Protein AF-A0A5A7YBJ1-F1 (afdb_monomer_lite)

Sequence (127 aa):
MDRVRGGRKVFLRLHDGGHSAYASRAALNHANVTGPVDLGPLAEVECDEDGRPTGGLHEEAVDLVGNALPQPPLSERVTAARELFRRMAATGLTATHALDFSEHHLDVLKALDEADQLPLFYRFSPV

Secondary structure (DSSP, 8-state):
-TTSSSS---EEE-TTTSSEEEE-HHHHHHTT--S-----SS-EEEE-TTS-EEEEEETHHHHHHHHHSPPPPHHHHHHHHHHHHHHHHHTT--EEEESS--HHHHHHHHHHHHTT---SEEEES--

Foldseek 3Di:
DVPPDDLDWDKAQDPPVRQKIFTDPSLCVLLVNQFWDPPDDFWGQDADPVRGGPRITGHVRSVSSVVSDDDPDLVVVLVVVLVVQVVCVVVVAAEDEDADDDPSVVSSVVVCVVVVSRRHHYYYPDD

Radius of gyration: 18.09 Å; chains: 1; bounding box: 40×30×51 Å

pLDDT: mean 85.18, std 10.05, range [47.25, 95.88]

Structure (mmCIF, N/CA/C/O backbone):
data_AF-A0A5A7YBJ1-F1
#
_entry.id   AF-A0A5A7YBJ1-F1
#
loop_
_atom_site.group_PDB
_atom_site.id
_atom_site.type_symbol
_atom_site.label_atom_id
_atom_site.label_alt_id
_atom_site.label_comp_id
_atom_site.label_asym_id
_atom_site.label_entity_id
_atom_site.label_seq_id
_atom_site.pdbx_PDB_ins_code
_atom_site.Cartn_x
_atom_site.Cartn_y
_atom_site.Cartn_z
_atom_site.occupancy
_atom_site.B_iso_or_equiv
_atom_site.auth_seq_id
_atom_site.auth_comp_id
_atom_site.auth_asym_id
_atom_site.auth_atom_id
_atom_site.pdbx_PDB_model_num
ATOM 1 N N . MET A 1 1 ? 4.348 -13.968 -16.401 1.00 56.38 1 MET A N 1
ATOM 2 C CA . MET A 1 1 ? 2.962 -13.575 -16.040 1.00 56.38 1 MET A CA 1
ATOM 3 C C . MET A 1 1 ? 1.952 -13.684 -17.190 1.00 56.38 1 MET A C 1
ATOM 5 O O . MET A 1 1 ? 0.772 -13.869 -16.919 1.00 56.38 1 MET A O 1
ATOM 9 N N . ASP A 1 2 ? 2.381 -13.688 -18.456 1.00 53.28 2 ASP A N 1
ATOM 10 C CA . ASP A 1 2 ? 1.480 -13.700 -19.630 1.00 53.28 2 ASP A CA 1
ATOM 11 C C . ASP A 1 2 ? 0.631 -14.974 -19.828 1.00 53.28 2 ASP A C 1
ATOM 13 O O . ASP A 1 2 ? -0.279 -14.999 -20.655 1.00 53.28 2 ASP A O 1
ATOM 17 N N . ARG A 1 3 ? 0.875 -16.037 -19.047 1.00 54.25 3 ARG A N 1
ATOM 18 C CA . ARG A 1 3 ? 0.032 -17.248 -19.027 1.00 54.25 3 ARG A CA 1
ATOM 19 C C . ARG A 1 3 ? -1.184 -17.142 -18.097 1.00 54.25 3 ARG A C 1
ATOM 21 O O . ARG A 1 3 ? -2.058 -18.008 -18.148 1.00 54.25 3 ARG A O 1
ATOM 28 N N . VAL A 1 4 ? -1.274 -16.102 -17.264 1.00 55.31 4 VAL A N 1
ATOM 29 C CA . VAL A 1 4 ? -2.456 -15.850 -16.430 1.00 55.31 4 VAL A CA 1
ATOM 30 C C . VAL A 1 4 ? -3.532 -15.221 -17.321 1.00 55.31 4 VAL A C 1
ATOM 32 O O . VAL A 1 4 ? -3.416 -14.078 -17.745 1.00 55.31 4 VAL A O 1
ATOM 35 N N . ARG A 1 5 ? -4.549 -16.020 -17.669 1.00 47.25 5 ARG A N 1
ATOM 36 C CA . ARG A 1 5 ? -5.676 -15.713 -18.575 1.00 47.25 5 ARG A CA 1
ATOM 37 C C . ARG A 1 5 ? -6.029 -14.213 -18.727 1.00 47.25 5 ARG A C 1
ATOM 39 O O . ARG A 1 5 ? -6.573 -13.602 -17.810 1.00 47.25 5 ARG A O 1
ATOM 46 N N . GLY A 1 6 ? -5.896 -13.702 -19.958 1.00 57.22 6 GLY A N 1
ATOM 47 C CA . GLY A 1 6 ? -6.836 -12.733 -20.545 1.00 57.22 6 GLY A CA 1
ATOM 48 C C . GLY A 1 6 ? -6.603 -11.241 -20.289 1.00 57.22 6 GLY A C 1
ATOM 49 O O . GLY A 1 6 ? -7.574 -10.540 -20.027 1.00 57.22 6 GLY A O 1
ATOM 50 N N . GLY A 1 7 ? -5.364 -10.739 -20.354 1.00 69.06 7 GLY A N 1
ATOM 51 C CA . GLY A 1 7 ? -5.103 -9.286 -20.357 1.00 69.06 7 GLY A CA 1
ATOM 52 C C . GLY A 1 7 ? -5.518 -8.549 -19.077 1.00 69.06 7 GLY A C 1
ATOM 53 O O . GLY A 1 7 ? -5.647 -7.326 -19.074 1.00 69.06 7 GLY A O 1
ATOM 54 N N . ARG A 1 8 ? -5.752 -9.285 -17.986 1.00 82.50 8 ARG A N 1
ATOM 55 C CA . ARG A 1 8 ? -6.094 -8.717 -16.682 1.00 82.50 8 ARG A CA 1
ATOM 56 C C . ARG A 1 8 ? -4.856 -8.111 -16.035 1.00 82.50 8 ARG A C 1
ATOM 58 O O . ARG A 1 8 ? -3.764 -8.665 -16.142 1.00 82.50 8 ARG A O 1
ATOM 65 N N . LYS A 1 9 ? -5.054 -7.004 -15.321 1.00 87.31 9 LYS A N 1
ATOM 66 C CA . LYS A 1 9 ? -4.030 -6.406 -14.464 1.00 87.31 9 LYS A CA 1
ATOM 67 C C . LYS A 1 9 ? -3.819 -7.332 -13.266 1.00 87.31 9 LYS A C 1
ATOM 69 O O . LYS A 1 9 ? -4.725 -7.512 -12.459 1.00 87.31 9 LYS A O 1
ATOM 74 N N . VAL A 1 10 ? -2.648 -7.948 -13.196 1.00 89.06 10 VAL A N 1
ATOM 75 C CA . VAL A 1 10 ? -2.197 -8.780 -12.077 1.00 89.06 10 VAL A CA 1
ATOM 76 C C . VAL A 1 10 ? -0.949 -8.144 -11.485 1.00 89.06 10 VAL A C 1
ATOM 78 O O . VAL A 1 10 ? -0.051 -7.754 -12.234 1.00 89.06 10 VAL A O 1
ATOM 81 N N . PHE A 1 11 ? -0.911 -8.068 -10.159 1.00 89.81 11 PHE A N 1
ATOM 82 C CA . PHE A 1 11 ? 0.225 -7.616 -9.369 1.00 89.81 11 PHE A CA 1
ATOM 83 C C . PHE A 1 11 ? 0.358 -8.529 -8.154 1.00 89.81 11 PHE A C 1
ATOM 85 O O . PHE A 1 11 ? -0.608 -8.723 -7.416 1.00 89.81 11 PHE A O 1
ATOM 92 N N . LEU A 1 12 ? 1.530 -9.133 -7.992 1.00 89.19 12 LEU A N 1
ATOM 93 C CA . LEU A 1 12 ? 1.839 -10.074 -6.925 1.00 89.19 12 LEU A CA 1
ATOM 94 C C . LEU A 1 12 ? 3.051 -9.545 -6.172 1.00 89.19 12 LEU A C 1
ATOM 96 O O . LEU A 1 12 ? 4.167 -9.632 -6.675 1.00 89.19 12 LEU A O 1
ATOM 100 N N . ARG A 1 13 ? 2.824 -9.007 -4.976 1.00 88.12 13 ARG A N 1
ATOM 101 C CA . ARG A 1 13 ? 3.900 -8.637 -4.055 1.00 88.12 13 ARG A CA 1
ATOM 102 C C . ARG A 1 13 ? 4.422 -9.904 -3.376 1.00 88.12 13 ARG A C 1
ATOM 104 O O . ARG A 1 13 ? 3.624 -10.710 -2.891 1.00 88.12 13 ARG A O 1
ATOM 111 N N . LEU A 1 14 ? 5.735 -10.106 -3.401 1.00 86.50 14 LEU A N 1
ATOM 112 C CA . LEU A 1 14 ? 6.383 -11.265 -2.797 1.00 86.50 14 LEU A CA 1
ATOM 113 C C . LEU A 1 14 ? 6.556 -11.058 -1.288 1.00 86.50 14 LEU A C 1
ATOM 115 O O . LEU A 1 14 ? 6.497 -9.943 -0.770 1.00 86.50 14 LEU A O 1
ATOM 119 N N . HIS A 1 15 ? 6.708 -12.165 -0.562 1.00 73.38 15 HIS A N 1
ATOM 120 C CA . HIS A 1 15 ? 6.824 -12.163 0.898 1.00 73.38 15 HIS A CA 1
ATOM 121 C C . HIS A 1 15 ? 8.279 -11.988 1.362 1.00 73.38 15 HIS A C 1
ATOM 123 O O . HIS A 1 15 ? 8.772 -12.733 2.202 1.00 73.38 15 HIS A O 1
ATOM 129 N N . ASP A 1 16 ? 8.980 -11.015 0.794 1.00 78.38 16 ASP A N 1
ATOM 130 C CA . ASP A 1 16 ? 10.368 -10.668 1.115 1.00 78.38 16 ASP A CA 1
ATOM 131 C C . ASP A 1 16 ? 10.475 -9.316 1.838 1.00 78.38 16 ASP A C 1
ATOM 133 O O . ASP A 1 16 ? 11.488 -8.636 1.757 1.00 78.38 16 ASP A O 1
ATOM 137 N N . GLY A 1 17 ? 9.412 -8.905 2.534 1.00 65.38 17 GLY A N 1
ATOM 138 C CA . GLY A 1 17 ? 9.274 -7.540 3.052 1.00 65.38 17 GLY A CA 1
ATOM 139 C C . GLY A 1 17 ? 8.609 -6.583 2.060 1.00 65.38 17 GLY A C 1
ATOM 140 O O . GLY A 1 17 ? 8.372 -5.432 2.402 1.00 65.38 17 GLY A O 1
ATOM 141 N N . GLY A 1 18 ? 8.223 -7.067 0.874 1.00 71.75 18 GLY A N 1
ATOM 142 C CA . GLY A 1 18 ? 7.561 -6.259 -0.148 1.00 71.75 18 GLY A CA 1
ATOM 143 C C . GLY A 1 18 ? 8.529 -5.548 -1.088 1.00 71.75 18 GLY A C 1
ATOM 144 O O . GLY A 1 18 ? 8.078 -4.705 -1.858 1.00 71.75 18 GLY A O 1
ATOM 145 N N . HIS A 1 19 ? 9.810 -5.915 -1.040 1.00 85.94 19 HIS A N 1
ATOM 146 C CA . HIS A 1 19 ? 10.868 -5.389 -1.898 1.00 85.94 19 HIS A CA 1
ATOM 147 C C . HIS A 1 19 ? 10.841 -6.002 -3.296 1.00 85.94 19 HIS A C 1
ATOM 149 O O . HIS A 1 19 ? 11.413 -5.426 -4.212 1.00 85.94 19 HIS A O 1
ATOM 155 N N . SER A 1 20 ? 10.131 -7.115 -3.496 1.00 89.31 20 SER A N 1
ATOM 156 C CA . SER A 1 20 ? 9.972 -7.711 -4.821 1.00 89.31 20 SER A CA 1
ATOM 157 C C . SER A 1 20 ? 8.511 -7.903 -5.204 1.00 89.31 20 SER A C 1
ATOM 159 O O . SER A 1 20 ? 7.654 -8.269 -4.391 1.00 89.31 20 SER A O 1
ATOM 161 N N . ALA A 1 21 ? 8.210 -7.717 -6.487 1.00 90.94 21 ALA A N 1
ATOM 162 C CA . ALA A 1 21 ? 6.895 -8.009 -7.036 1.00 90.94 21 ALA A CA 1
ATOM 163 C C . ALA A 1 21 ? 6.952 -8.485 -8.486 1.00 90.94 21 ALA A C 1
ATOM 165 O O . ALA A 1 21 ? 7.889 -8.212 -9.229 1.00 90.94 21 ALA A O 1
ATOM 166 N N . TYR A 1 22 ? 5.883 -9.163 -8.900 1.00 91.38 22 TYR A N 1
ATOM 167 C CA . TYR A 1 22 ? 5.619 -9.462 -10.298 1.00 91.38 22 TYR A CA 1
ATOM 168 C C . TYR A 1 22 ? 4.353 -8.766 -10.781 1.00 91.38 22 TYR A C 1
ATOM 170 O O . TYR A 1 22 ? 3.272 -8.936 -10.211 1.00 91.38 22 TYR A O 1
ATOM 178 N N . ALA A 1 23 ? 4.466 -8.059 -11.898 1.00 90.75 23 ALA A N 1
ATOM 179 C CA . ALA A 1 23 ? 3.358 -7.417 -12.581 1.00 90.75 23 ALA A CA 1
ATOM 180 C C . ALA A 1 23 ? 3.110 -8.051 -13.957 1.00 90.75 23 ALA A C 1
ATOM 182 O O . ALA A 1 23 ? 4.019 -8.403 -14.705 1.00 90.75 23 ALA A O 1
ATOM 183 N N . SER A 1 24 ? 1.838 -8.203 -14.320 1.00 89.88 24 SER A N 1
ATOM 184 C CA . SER A 1 24 ? 1.448 -8.510 -15.703 1.00 89.88 24 SER A CA 1
ATOM 185 C C . SER A 1 24 ? 1.768 -7.344 -16.642 1.00 89.88 24 SER A C 1
ATOM 187 O O . SER A 1 24 ? 1.711 -6.186 -16.228 1.00 89.88 24 SER A O 1
ATOM 189 N N . ARG A 1 25 ? 1.944 -7.616 -17.940 1.00 87.69 25 ARG A N 1
ATOM 190 C CA . ARG A 1 25 ? 2.111 -6.563 -18.956 1.00 87.69 25 ARG A CA 1
ATOM 191 C C . ARG A 1 25 ? 0.963 -5.543 -18.963 1.00 87.69 25 ARG A C 1
ATOM 193 O O . ARG A 1 25 ? 1.191 -4.355 -19.146 1.00 87.69 25 ARG A O 1
ATOM 200 N N . ALA A 1 26 ? -0.270 -5.983 -18.701 1.00 87.56 26 ALA A N 1
ATOM 201 C CA . ALA A 1 26 ? -1.425 -5.090 -18.580 1.00 87.56 26 ALA A CA 1
ATOM 202 C C . ALA A 1 26 ? -1.333 -4.143 -17.367 1.00 87.56 26 ALA A C 1
ATOM 204 O O . ALA A 1 26 ? -1.803 -3.010 -17.444 1.00 87.56 26 ALA A O 1
ATOM 205 N N . ALA A 1 27 ? -0.738 -4.596 -16.258 1.00 89.38 27 ALA A N 1
ATOM 206 C CA . ALA A 1 27 ? -0.481 -3.770 -15.078 1.00 89.38 27 ALA A CA 1
ATOM 207 C C . ALA A 1 27 ? 0.651 -2.761 -15.335 1.00 89.38 27 ALA A C 1
ATOM 209 O O . ALA A 1 27 ? 0.469 -1.581 -15.057 1.00 89.38 27 ALA A O 1
ATOM 210 N N . LEU A 1 28 ? 1.755 -3.198 -15.951 1.00 89.56 28 LEU A N 1
ATOM 211 C CA . LEU A 1 28 ? 2.874 -2.326 -16.337 1.00 89.56 28 LEU A CA 1
ATOM 212 C C . LEU A 1 28 ? 2.422 -1.217 -17.296 1.00 89.56 28 LEU A C 1
ATOM 214 O O . LEU A 1 28 ? 2.657 -0.041 -17.036 1.00 89.56 28 LEU A O 1
ATOM 218 N N . ASN A 1 29 ? 1.663 -1.570 -18.338 1.00 89.69 29 ASN A N 1
ATOM 219 C CA . ASN A 1 29 ? 1.101 -0.595 -19.274 1.00 89.69 29 ASN A CA 1
ATOM 220 C C . ASN A 1 29 ? 0.159 0.399 -18.584 1.00 89.69 29 ASN A C 1
ATOM 222 O O . ASN A 1 29 ? 0.118 1.565 -18.955 1.00 89.69 29 ASN A O 1
ATOM 226 N N . HIS A 1 30 ? -0.609 -0.050 -17.585 1.00 90.12 30 HIS A N 1
ATOM 227 C CA . HIS A 1 30 ? -1.474 0.845 -16.819 1.00 90.12 30 HIS A CA 1
ATOM 228 C C . HIS A 1 30 ? -0.676 1.838 -15.969 1.00 90.12 30 HIS A C 1
ATOM 230 O O . HIS A 1 30 ? -1.099 2.980 -15.827 1.00 90.12 30 HIS A O 1
ATOM 236 N N . ALA A 1 31 ? 0.478 1.408 -15.458 1.00 90.06 31 ALA A N 1
ATOM 237 C CA . ALA A 1 31 ? 1.439 2.242 -14.747 1.00 90.06 31 ALA A CA 1
ATOM 238 C C . ALA A 1 31 ? 2.351 3.066 -15.682 1.00 90.06 31 ALA A C 1
ATOM 240 O O . ALA A 1 31 ? 3.266 3.726 -15.205 1.00 90.06 31 ALA A O 1
ATOM 241 N N . ASN A 1 32 ? 2.120 3.042 -17.003 1.00 90.62 32 ASN A N 1
ATOM 242 C CA . ASN A 1 32 ? 2.971 3.662 -18.029 1.00 90.62 32 ASN A CA 1
ATOM 243 C C . ASN A 1 32 ? 4.433 3.167 -18.034 1.00 90.62 32 ASN A C 1
ATOM 245 O O . ASN A 1 32 ? 5.329 3.863 -18.506 1.00 90.62 32 ASN A O 1
ATOM 249 N N . VAL A 1 33 ? 4.675 1.944 -17.558 1.00 90.56 33 VAL A N 1
ATOM 250 C CA . VAL A 1 33 ? 5.985 1.285 -17.599 1.00 90.56 33 VAL A CA 1
ATOM 251 C C . VAL A 1 33 ? 6.071 0.449 -18.874 1.00 90.56 33 VAL A C 1
ATOM 253 O O . VAL A 1 33 ? 5.602 -0.688 -18.925 1.00 90.56 33 VAL A O 1
ATOM 256 N N . THR A 1 34 ? 6.631 1.030 -19.936 1.00 86.38 34 THR A N 1
ATOM 257 C CA . THR A 1 34 ? 6.771 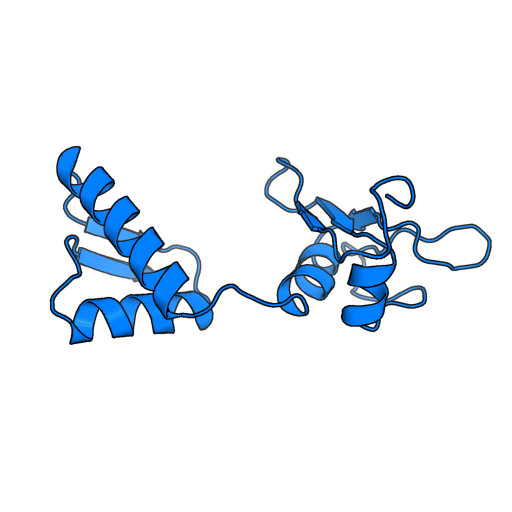0.378 -21.256 1.00 86.38 34 THR A CA 1
ATOM 258 C C . THR A 1 34 ? 8.212 0.027 -21.626 1.00 86.38 34 THR A C 1
ATOM 260 O O . THR A 1 34 ? 8.445 -0.529 -22.697 1.00 86.38 34 THR A O 1
ATOM 263 N N . GLY A 1 35 ? 9.170 0.356 -20.766 1.00 87.31 35 GLY A N 1
ATOM 264 C CA . GLY A 1 35 ? 10.602 0.178 -20.982 1.00 87.31 35 GLY A CA 1
ATOM 265 C C . GLY A 1 35 ? 11.373 0.334 -19.671 1.00 87.31 35 GLY A C 1
ATOM 266 O O . GLY A 1 35 ? 10.743 0.368 -18.609 1.00 87.31 35 GLY A O 1
ATOM 267 N N . PRO A 1 36 ? 12.707 0.461 -19.740 1.00 85.62 36 PRO A N 1
ATOM 268 C CA . PRO A 1 36 ? 13.539 0.694 -18.570 1.00 85.62 36 PRO A CA 1
ATOM 269 C C . PRO A 1 36 ? 13.165 2.019 -17.903 1.00 85.62 36 PRO A C 1
ATOM 271 O O . PRO A 1 36 ? 12.959 3.029 -18.581 1.00 85.62 36 PRO A O 1
ATOM 274 N N . VAL A 1 37 ? 13.093 2.012 -16.576 1.00 88.25 37 VAL A N 1
ATOM 275 C CA . VAL A 1 37 ? 12.847 3.204 -15.760 1.00 88.25 37 VAL A CA 1
ATOM 276 C C . VAL A 1 37 ? 14.017 3.342 -14.800 1.00 88.25 37 VAL A C 1
ATOM 278 O O . VAL A 1 37 ? 14.303 2.409 -14.055 1.00 88.25 37 VAL A O 1
ATOM 281 N N . ASP A 1 38 ? 14.693 4.490 -14.830 1.00 87.31 38 ASP A N 1
ATOM 282 C CA . ASP A 1 38 ? 15.726 4.810 -13.847 1.00 87.31 38 ASP A CA 1
ATOM 283 C C . ASP A 1 38 ? 15.060 5.369 -12.587 1.00 87.31 38 ASP A C 1
ATOM 285 O O . ASP A 1 38 ? 14.450 6.441 -12.608 1.00 87.31 38 ASP A O 1
ATOM 289 N N . LEU A 1 39 ? 15.140 4.596 -11.509 1.00 85.06 39 LEU A N 1
ATOM 290 C CA . LEU A 1 39 ? 14.613 4.928 -10.186 1.00 85.06 39 LEU A CA 1
ATOM 291 C C . LEU A 1 39 ? 15.743 5.053 -9.150 1.00 85.06 39 LEU A C 1
ATOM 293 O O . LEU A 1 39 ? 15.475 5.175 -7.957 1.00 85.06 39 LEU A O 1
ATOM 297 N N . GLY A 1 40 ? 17.003 5.050 -9.595 1.00 87.50 40 GLY A N 1
ATOM 298 C CA . GLY A 1 40 ? 18.176 4.998 -8.733 1.00 87.50 40 GLY A CA 1
ATOM 299 C C . GLY A 1 40 ? 18.767 3.589 -8.586 1.00 87.50 40 GLY A C 1
ATOM 300 O O . GLY A 1 40 ? 18.281 2.628 -9.172 1.00 87.50 40 GLY A O 1
ATOM 301 N N . PRO A 1 41 ? 19.854 3.451 -7.808 1.00 83.88 41 PRO A N 1
ATOM 302 C CA . PRO A 1 41 ? 20.722 2.271 -7.841 1.00 83.88 41 PRO A CA 1
ATOM 303 C C . PRO A 1 41 ? 20.141 1.014 -7.181 1.00 83.88 41 PRO A C 1
ATOM 305 O O . PRO A 1 41 ? 20.727 -0.055 -7.327 1.00 83.88 41 PRO A O 1
ATOM 308 N N . LEU A 1 42 ? 19.060 1.147 -6.410 1.00 85.31 42 LEU A N 1
ATOM 309 C CA . LEU A 1 42 ? 18.444 0.039 -5.677 1.00 85.31 42 LEU A CA 1
ATOM 310 C C . LEU A 1 42 ? 17.174 -0.476 -6.364 1.00 85.31 42 LEU A C 1
ATOM 312 O O . LEU A 1 42 ? 16.863 -1.655 -6.252 1.00 85.31 42 LEU A O 1
ATOM 316 N N . ALA A 1 43 ? 16.486 0.373 -7.127 1.00 89.69 43 ALA A N 1
ATOM 317 C CA . ALA A 1 43 ? 15.247 0.016 -7.797 1.00 89.69 43 ALA A CA 1
ATOM 318 C C . ALA A 1 43 ? 15.468 -0.461 -9.226 1.00 89.69 43 ALA A C 1
ATOM 320 O O . ALA A 1 43 ? 16.200 0.147 -10.006 1.00 89.69 43 ALA A O 1
ATOM 321 N N . GLU A 1 44 ? 14.760 -1.527 -9.593 1.00 90.31 44 GLU A N 1
ATOM 322 C CA . GLU A 1 44 ? 14.894 -2.140 -10.908 1.00 90.31 44 GLU A CA 1
ATOM 323 C C . GLU A 1 44 ? 13.543 -2.610 -11.453 1.00 90.31 44 GLU A C 1
ATOM 325 O O . GLU A 1 44 ? 12.770 -3.296 -10.780 1.00 90.31 44 GLU A O 1
ATOM 330 N N . VAL A 1 45 ? 13.288 -2.272 -12.719 1.00 91.06 45 VAL A N 1
ATOM 331 C CA . VAL A 1 45 ? 12.289 -2.942 -13.554 1.00 91.06 45 VAL A CA 1
ATOM 332 C C . VAL A 1 45 ? 13.033 -3.919 -14.455 1.00 91.06 45 VAL A C 1
ATOM 334 O O . VAL A 1 45 ? 13.748 -3.500 -15.366 1.00 91.06 45 VAL A O 1
ATOM 337 N N . GLU A 1 46 ? 12.845 -5.215 -14.227 1.00 89.75 46 GLU A N 1
ATOM 338 C CA . GLU A 1 46 ? 13.510 -6.257 -15.008 1.00 89.75 46 GLU A CA 1
ATOM 339 C C . GLU A 1 46 ? 13.066 -6.168 -16.477 1.00 89.75 46 GLU A C 1
ATOM 341 O O . GLU A 1 46 ? 11.869 -6.223 -16.788 1.00 89.75 46 GLU A O 1
ATOM 346 N N . CYS A 1 47 ? 14.032 -6.013 -17.384 1.00 89.69 47 CYS A N 1
ATOM 347 C CA . CYS A 1 47 ? 13.806 -5.912 -18.824 1.00 89.69 47 CYS A CA 1
ATOM 348 C C . CYS A 1 47 ? 14.540 -7.030 -19.577 1.00 89.69 47 CYS A C 1
ATOM 350 O O . CYS A 1 47 ? 15.602 -7.481 -19.157 1.00 89.69 47 CYS A O 1
ATOM 352 N N . ASP A 1 48 ? 13.967 -7.472 -20.697 1.00 87.19 48 ASP A N 1
ATOM 353 C CA . ASP A 1 48 ? 14.616 -8.415 -21.610 1.00 87.19 48 ASP A CA 1
ATOM 354 C C . ASP A 1 48 ? 15.714 -7.742 -22.462 1.00 87.19 48 ASP A C 1
ATOM 356 O O . ASP A 1 48 ? 15.956 -6.537 -22.371 1.00 87.19 48 ASP A O 1
ATOM 360 N N . GLU A 1 49 ? 16.381 -8.527 -23.315 1.00 87.56 49 GLU A N 1
ATOM 361 C CA . GLU A 1 49 ? 17.444 -8.053 -24.220 1.00 87.56 49 GLU A CA 1
ATOM 362 C C . GLU A 1 49 ? 16.970 -6.965 -25.205 1.00 87.56 49 GLU A C 1
ATOM 364 O O . GLU A 1 49 ? 17.776 -6.159 -25.668 1.00 87.56 49 GLU A O 1
ATOM 369 N N . ASP A 1 50 ? 15.664 -6.902 -25.492 1.00 85.56 50 ASP A N 1
ATOM 370 C CA . ASP A 1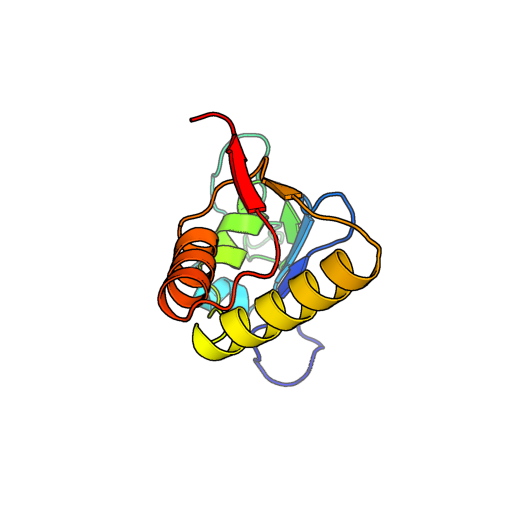 50 ? 15.042 -5.882 -26.344 1.00 85.56 50 ASP A CA 1
ATOM 371 C C . ASP A 1 50 ? 14.607 -4.633 -25.544 1.00 85.56 50 ASP A C 1
ATOM 373 O O . ASP A 1 50 ? 13.986 -3.718 -26.097 1.00 85.56 50 ASP A O 1
ATOM 377 N N . GLY A 1 51 ? 14.888 -4.590 -24.237 1.00 84.81 51 GLY A N 1
ATOM 378 C CA . GLY A 1 51 ? 14.499 -3.510 -23.334 1.00 84.81 51 GLY A CA 1
ATOM 379 C C . GLY A 1 51 ? 13.018 -3.524 -22.948 1.00 84.81 51 GLY A C 1
ATOM 380 O O . GLY A 1 51 ? 12.487 -2.495 -22.527 1.00 84.81 51 GLY A O 1
ATOM 381 N N . ARG A 1 52 ? 12.311 -4.651 -23.103 1.00 86.81 52 ARG A N 1
ATOM 382 C CA . ARG A 1 52 ? 10.899 -4.764 -22.715 1.00 86.81 52 ARG A CA 1
ATOM 383 C C . ARG A 1 52 ? 10.769 -5.269 -21.278 1.00 86.81 52 ARG A C 1
ATOM 385 O O . ARG A 1 52 ? 11.372 -6.289 -20.953 1.00 86.81 52 ARG A O 1
ATOM 392 N N . PRO A 1 53 ? 9.909 -4.657 -20.443 1.00 89.44 53 PRO A N 1
ATOM 393 C CA . PRO A 1 53 ? 9.674 -5.131 -19.084 1.00 89.44 53 PRO A CA 1
ATOM 394 C C . PRO A 1 53 ? 9.162 -6.580 -19.061 1.00 89.44 53 PRO A C 1
ATOM 396 O O . PRO A 1 53 ? 8.119 -6.895 -19.651 1.00 89.44 53 PRO A O 1
ATOM 399 N N . THR A 1 54 ? 9.872 -7.463 -18.358 1.00 87.12 54 THR A N 1
ATOM 400 C CA . THR A 1 54 ? 9.489 -8.876 -18.165 1.00 87.12 54 THR A CA 1
ATOM 401 C C . THR A 1 54 ? 8.412 -9.021 -17.087 1.00 87.12 54 THR A C 1
ATOM 403 O O . THR A 1 54 ? 7.647 -9.994 -17.072 1.00 87.12 54 THR A O 1
ATOM 406 N N . GLY A 1 55 ? 8.305 -8.002 -16.230 1.00 87.69 55 GLY A N 1
ATOM 407 C CA . GLY A 1 55 ? 7.342 -7.890 -15.144 1.00 87.69 55 GLY A CA 1
ATOM 408 C C . GLY A 1 55 ? 7.927 -8.108 -13.755 1.00 87.69 55 GLY A C 1
ATOM 409 O O . GLY A 1 55 ? 7.156 -8.011 -12.805 1.00 87.69 55 GLY A O 1
ATOM 410 N N . GLY A 1 56 ? 9.226 -8.393 -13.624 1.00 90.81 56 GLY A N 1
ATOM 411 C CA . GLY A 1 56 ? 9.937 -8.348 -12.343 1.00 90.81 56 GLY A CA 1
ATOM 412 C C . GLY A 1 56 ? 10.154 -6.906 -11.878 1.00 90.81 56 GLY A C 1
ATOM 413 O O . GLY A 1 56 ? 10.498 -6.040 -12.683 1.00 90.81 56 GLY A O 1
ATOM 414 N N . LEU A 1 57 ? 9.900 -6.643 -10.597 1.00 91.69 57 LEU A N 1
ATOM 415 C CA . LEU A 1 57 ? 10.034 -5.332 -9.957 1.00 91.69 57 LEU A CA 1
ATOM 416 C C . LEU A 1 57 ? 10.791 -5.488 -8.639 1.00 91.69 57 LEU A C 1
ATOM 418 O O . LEU A 1 57 ? 10.421 -6.361 -7.849 1.00 91.69 57 LEU A O 1
ATOM 422 N N . HIS A 1 58 ? 11.763 -4.609 -8.393 1.00 91.56 58 HIS A N 1
ATOM 423 C CA . HIS A 1 58 ? 12.564 -4.572 -7.168 1.00 91.56 58 HIS A CA 1
ATOM 424 C C . HIS A 1 58 ? 12.587 -3.172 -6.535 1.00 91.56 58 HIS A C 1
ATOM 426 O O . HIS A 1 58 ? 12.618 -2.160 -7.241 1.00 91.56 58 HIS A O 1
ATOM 432 N N . GLU A 1 59 ? 12.579 -3.136 -5.203 1.00 90.50 59 GLU A N 1
ATOM 433 C CA . GLU A 1 59 ? 12.613 -1.944 -4.349 1.00 90.50 59 GLU A CA 1
ATOM 434 C C . GLU A 1 59 ? 11.531 -0.918 -4.736 1.00 90.50 59 GLU A C 1
ATOM 436 O O . GLU A 1 59 ? 10.349 -1.261 -4.833 1.00 90.50 59 GLU A O 1
ATOM 441 N N . GLU A 1 60 ? 11.893 0.339 -5.000 1.00 89.50 60 GLU A N 1
ATOM 442 C CA . GLU A 1 60 ? 10.944 1.407 -5.329 1.00 89.50 60 GLU A CA 1
ATOM 443 C C . GLU A 1 60 ? 10.158 1.151 -6.633 1.00 89.50 60 GLU A C 1
ATOM 445 O O . GLU A 1 60 ? 9.080 1.723 -6.832 1.00 89.50 60 GLU A O 1
ATOM 450 N N . ALA A 1 61 ? 10.618 0.244 -7.50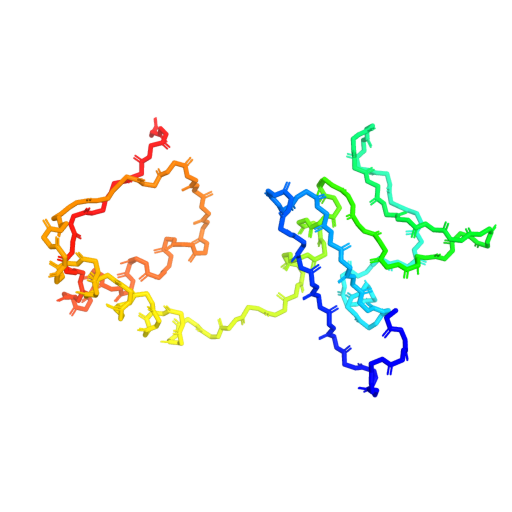6 1.00 89.56 61 ALA A N 1
ATOM 451 C CA . ALA A 1 61 ? 9.858 -0.166 -8.690 1.00 89.56 61 ALA A CA 1
ATOM 452 C C . ALA A 1 61 ? 8.557 -0.904 -8.325 1.00 89.56 61 ALA A C 1
ATOM 454 O O . ALA A 1 61 ? 7.577 -0.864 -9.079 1.00 89.56 61 ALA A O 1
ATOM 455 N N . VAL A 1 62 ? 8.519 -1.552 -7.155 1.00 90.38 62 VAL A N 1
ATOM 456 C CA . VAL A 1 62 ? 7.322 -2.220 -6.635 1.00 90.38 62 VAL A CA 1
ATOM 457 C C . VAL A 1 62 ? 6.222 -1.201 -6.356 1.00 90.38 62 VAL A C 1
ATOM 459 O O . VAL A 1 62 ? 5.072 -1.409 -6.758 1.00 90.38 62 VAL A O 1
ATOM 462 N N . ASP A 1 63 ? 6.564 -0.097 -5.697 1.00 88.75 63 ASP A N 1
ATOM 463 C CA . ASP A 1 63 ? 5.604 0.945 -5.338 1.00 88.75 63 ASP A CA 1
ATOM 464 C C . ASP A 1 63 ? 5.225 1.817 -6.538 1.00 88.75 63 ASP A C 1
ATOM 466 O O . ASP A 1 63 ? 4.060 2.207 -6.646 1.00 88.75 63 ASP A O 1
ATOM 470 N N . LEU A 1 64 ? 6.137 2.029 -7.500 1.00 90.06 64 LEU A N 1
ATOM 471 C CA . LEU A 1 64 ? 5.824 2.686 -8.777 1.00 90.06 64 LEU A CA 1
ATOM 472 C C . LEU A 1 64 ? 4.616 2.028 -9.464 1.00 90.06 64 LEU A C 1
ATOM 474 O O . LEU A 1 64 ? 3.667 2.704 -9.864 1.00 90.06 64 LEU A O 1
ATOM 478 N N . VAL A 1 65 ? 4.640 0.699 -9.595 1.00 90.31 65 VAL A N 1
ATOM 479 C CA . VAL A 1 65 ? 3.555 -0.042 -10.253 1.00 90.31 65 VAL A CA 1
ATOM 480 C C . VAL A 1 65 ? 2.377 -0.258 -9.305 1.00 90.31 65 VAL A C 1
ATOM 482 O O . VAL A 1 65 ? 1.228 -0.129 -9.725 1.00 90.31 65 VAL A O 1
ATOM 485 N N . GLY A 1 66 ? 2.635 -0.561 -8.030 1.00 88.88 66 GLY A N 1
ATOM 486 C CA . GLY A 1 66 ? 1.602 -0.821 -7.027 1.00 88.88 66 GLY A CA 1
ATOM 487 C C . GLY A 1 66 ? 0.656 0.363 -6.813 1.00 88.88 66 GLY A C 1
ATOM 488 O O . GLY A 1 66 ? -0.560 0.176 -6.786 1.00 88.88 66 GLY A O 1
ATOM 489 N N . ASN A 1 67 ? 1.195 1.582 -6.736 1.00 88.19 67 ASN A N 1
ATOM 490 C CA . ASN A 1 67 ? 0.411 2.798 -6.495 1.00 88.19 67 ASN A CA 1
ATOM 491 C C . ASN A 1 67 ? -0.406 3.242 -7.715 1.00 88.19 67 ASN A C 1
ATOM 493 O O . ASN A 1 67 ? -1.450 3.872 -7.562 1.00 88.19 67 ASN A O 1
ATOM 497 N N . ALA A 1 68 ? 0.031 2.892 -8.927 1.00 89.19 68 ALA A N 1
ATOM 498 C CA . ALA A 1 68 ? -0.711 3.185 -10.151 1.00 89.19 68 ALA A CA 1
ATOM 499 C C . ALA A 1 68 ? -1.927 2.263 -10.354 1.00 89.19 68 ALA A C 1
ATOM 501 O O . ALA A 1 68 ? -2.787 2.534 -11.196 1.00 89.19 68 ALA A O 1
ATOM 502 N N . LEU A 1 69 ? -2.001 1.143 -9.629 1.00 86.38 69 LEU A N 1
ATOM 503 C CA . LEU A 1 69 ? -3.099 0.196 -9.764 1.00 86.38 69 LEU A CA 1
ATOM 504 C C . LEU A 1 69 ? -4.352 0.668 -9.011 1.00 86.38 69 LEU A C 1
ATOM 506 O O . LEU A 1 69 ? -4.247 1.287 -7.953 1.00 86.38 69 LEU A O 1
ATOM 510 N N . PRO A 1 70 ? -5.559 0.347 -9.522 1.00 85.12 70 PRO A N 1
ATOM 511 C CA . PRO A 1 70 ? -6.800 0.719 -8.858 1.00 85.12 70 PRO A CA 1
ATOM 512 C C . PRO A 1 70 ? -6.865 0.151 -7.440 1.00 85.12 70 PRO A C 1
ATOM 514 O O . PRO A 1 70 ? -6.785 -1.063 -7.246 1.00 85.12 70 PRO A O 1
ATOM 517 N N . GLN A 1 71 ? -7.063 1.036 -6.469 1.00 83.88 71 GLN A N 1
ATOM 518 C CA . GLN A 1 71 ? -7.345 0.655 -5.091 1.00 83.88 71 GLN A CA 1
ATOM 519 C C . GLN A 1 71 ? -8.822 0.255 -4.942 1.00 83.88 71 GLN A C 1
ATOM 521 O O . GLN A 1 71 ? -9.677 0.801 -5.653 1.00 83.88 71 GLN A O 1
ATOM 526 N N . PRO A 1 72 ? -9.161 -0.662 -4.016 1.00 87.06 72 PRO A N 1
ATOM 527 C CA . PRO A 1 72 ? -10.553 -0.940 -3.685 1.00 87.06 72 PRO A CA 1
ATOM 528 C C . PRO A 1 72 ? -11.288 0.340 -3.244 1.00 87.06 72 PRO A C 1
ATOM 530 O O . PRO A 1 72 ? -10.662 1.239 -2.669 1.00 87.06 72 PRO A O 1
ATOM 533 N N . PRO A 1 73 ? -12.611 0.444 -3.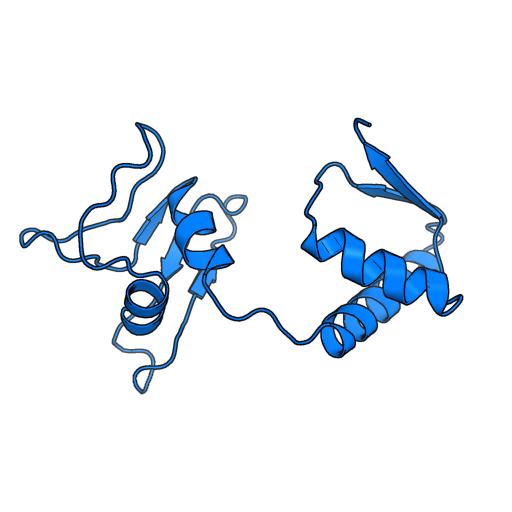463 1.00 91.56 73 PRO A N 1
ATOM 534 C CA . PRO A 1 73 ? -13.395 1.586 -3.003 1.00 91.56 73 PRO A CA 1
ATOM 535 C C . PRO A 1 73 ? -13.220 1.837 -1.500 1.00 91.56 73 PRO A C 1
ATOM 537 O O . PRO A 1 73 ? -13.089 0.898 -0.712 1.00 91.56 73 PRO A O 1
ATOM 540 N N . LEU A 1 74 ? -13.283 3.105 -1.079 1.00 90.69 74 LEU A N 1
ATOM 541 C CA . LEU A 1 74 ? -13.120 3.487 0.330 1.00 90.69 74 LEU A CA 1
ATOM 542 C C . LEU A 1 74 ? -14.054 2.700 1.263 1.00 90.69 74 LEU A C 1
ATOM 544 O O . LEU A 1 74 ? -13.621 2.242 2.314 1.00 90.69 74 LEU A O 1
ATOM 548 N N . SER A 1 75 ? -15.307 2.479 0.863 1.00 92.75 75 SER A N 1
ATOM 549 C CA . SER A 1 75 ? -16.296 1.729 1.649 1.00 92.75 75 SER A CA 1
ATOM 550 C C . SER A 1 75 ? -15.884 0.279 1.933 1.00 92.75 75 SER A C 1
ATOM 552 O O . SER A 1 75 ? -16.117 -0.231 3.033 1.00 92.75 75 SER A O 1
ATOM 554 N N . GLU A 1 76 ? -15.243 -0.386 0.972 1.00 94.38 76 GLU A N 1
ATOM 555 C CA . GLU A 1 76 ? -14.730 -1.747 1.136 1.00 94.38 76 GLU A CA 1
ATOM 556 C C . GLU A 1 76 ? -13.538 -1.758 2.096 1.00 94.38 76 GLU A C 1
ATOM 558 O O . GLU A 1 76 ? -13.486 -2.568 3.022 1.00 94.38 76 GLU A O 1
ATOM 563 N N . ARG A 1 77 ? -12.631 -0.788 1.939 1.00 92.88 77 ARG A N 1
ATOM 564 C CA . ARG A 1 77 ? -11.456 -0.617 2.804 1.00 92.88 77 ARG A CA 1
ATOM 565 C C . ARG A 1 77 ? -11.859 -0.325 4.253 1.00 92.88 77 ARG A C 1
ATOM 567 O O . ARG A 1 77 ? -11.326 -0.948 5.166 1.00 92.88 77 ARG A O 1
ATOM 574 N N . VAL A 1 78 ? -12.848 0.546 4.460 1.00 93.75 78 VAL A N 1
ATOM 575 C CA . VAL A 1 78 ? -13.452 0.846 5.772 1.00 93.75 78 VAL A CA 1
ATOM 576 C C . VAL A 1 78 ? -14.081 -0.401 6.387 1.00 93.75 78 VAL A C 1
ATOM 578 O O . VAL A 1 78 ? -13.849 -0.698 7.558 1.00 93.75 78 VAL A O 1
ATOM 581 N N . THR A 1 79 ? -14.826 -1.178 5.598 1.00 94.44 79 THR A N 1
ATOM 582 C CA . THR A 1 79 ? -15.449 -2.421 6.078 1.00 94.44 79 THR A CA 1
ATOM 583 C C . THR A 1 79 ? -14.402 -3.441 6.525 1.00 94.44 79 THR A C 1
ATOM 585 O O . THR A 1 79 ? -14.528 -4.012 7.610 1.00 94.44 79 THR A O 1
ATOM 588 N N . ALA A 1 80 ? -13.354 -3.641 5.723 1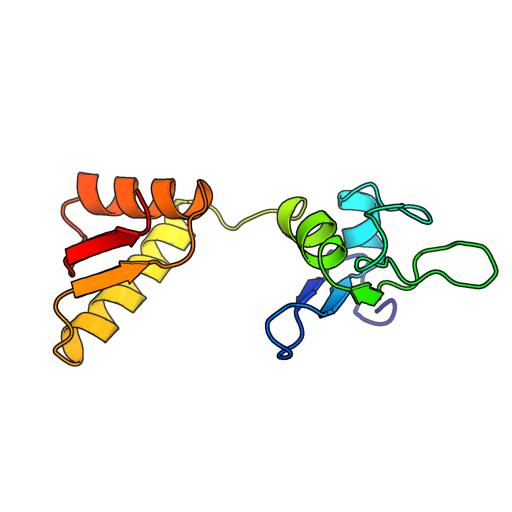.00 93.56 80 ALA A N 1
ATOM 589 C CA . ALA A 1 80 ? -12.262 -4.557 6.035 1.00 93.56 80 ALA A CA 1
ATOM 590 C C . ALA A 1 80 ? -11.465 -4.107 7.273 1.00 93.56 80 ALA A C 1
ATOM 592 O O . ALA A 1 80 ? -11.200 -4.919 8.161 1.00 93.56 80 ALA A O 1
ATOM 593 N N . ALA A 1 81 ? -11.138 -2.815 7.370 1.00 92.00 81 ALA A N 1
ATOM 594 C CA . ALA A 1 81 ? -10.418 -2.249 8.509 1.00 92.00 81 ALA A CA 1
ATOM 595 C C . ALA A 1 81 ? -11.216 -2.378 9.814 1.00 92.00 81 ALA A C 1
ATOM 597 O O . ALA A 1 81 ? -10.680 -2.834 10.822 1.00 92.00 81 ALA A O 1
ATOM 598 N N . ARG A 1 82 ? -12.519 -2.071 9.791 1.00 93.50 82 ARG A N 1
ATOM 599 C CA . ARG A 1 82 ? -13.404 -2.237 10.953 1.00 93.50 82 ARG A CA 1
ATOM 600 C C . ARG A 1 82 ? -13.425 -3.674 11.464 1.00 93.50 82 ARG A C 1
ATOM 602 O O . ARG A 1 82 ? -13.366 -3.902 12.671 1.00 93.50 82 ARG A O 1
ATOM 609 N N . GLU A 1 83 ? -13.522 -4.641 10.554 1.00 94.75 83 GLU A N 1
ATOM 610 C CA . GLU A 1 83 ? -13.524 -6.062 10.906 1.00 94.75 83 GLU A CA 1
ATOM 611 C C . GLU A 1 83 ? -12.185 -6.490 11.519 1.00 94.75 83 GLU A C 1
ATOM 613 O O . GLU A 1 83 ? -12.163 -7.171 12.546 1.00 94.75 83 GLU A O 1
ATOM 618 N N . LEU A 1 84 ? -11.066 -6.040 10.946 1.00 92.56 84 LEU A N 1
ATOM 619 C CA . LEU A 1 84 ? -9.738 -6.281 11.504 1.00 92.56 84 LEU A CA 1
ATOM 620 C C . LEU A 1 84 ? -9.603 -5.692 12.914 1.00 92.56 84 LEU A C 1
ATOM 622 O O . LEU A 1 84 ? -9.222 -6.406 13.842 1.00 92.56 84 LEU A O 1
ATOM 626 N N . PHE A 1 85 ? -9.963 -4.422 13.104 1.00 92.50 85 PHE A N 1
ATOM 627 C CA . PHE A 1 85 ? -9.848 -3.762 14.403 1.00 92.50 85 PHE A CA 1
ATOM 628 C C . PHE A 1 85 ? -10.771 -4.384 15.453 1.00 92.50 85 PHE A C 1
ATOM 630 O O . PHE A 1 85 ? -10.368 -4.528 16.605 1.00 92.50 85 PHE A O 1
ATOM 637 N N . ARG A 1 86 ? -11.970 -4.848 15.071 1.00 93.75 86 ARG A N 1
ATOM 638 C CA . ARG A 1 86 ? -12.829 -5.638 15.969 1.00 93.75 86 ARG A CA 1
ATOM 639 C C . ARG A 1 86 ? -12.163 -6.938 16.406 1.00 93.75 86 ARG A C 1
ATOM 641 O O . ARG A 1 86 ? -12.244 -7.286 17.581 1.00 93.75 86 ARG A O 1
ATOM 648 N N . ARG A 1 87 ? -11.519 -7.662 15.487 1.00 94.88 87 ARG A N 1
ATOM 649 C CA . ARG A 1 87 ? -10.807 -8.910 15.816 1.00 94.88 87 ARG A CA 1
ATOM 650 C C . ARG A 1 87 ? -9.627 -8.652 16.743 1.00 94.88 87 ARG A C 1
ATOM 652 O O . ARG A 1 87 ? -9.450 -9.396 17.697 1.00 94.88 87 ARG A O 1
ATOM 659 N N . MET A 1 88 ? -8.876 -7.580 16.508 1.00 93.56 88 MET A N 1
ATOM 660 C CA . MET A 1 88 ? -7.793 -7.148 17.395 1.00 93.56 88 MET A CA 1
ATOM 661 C C . MET A 1 88 ? -8.316 -6.761 18.788 1.00 93.56 88 MET A C 1
ATOM 663 O O . MET A 1 88 ? -7.775 -7.207 19.797 1.00 93.56 88 MET A O 1
ATOM 667 N N . ALA A 1 89 ? -9.412 -6.004 18.870 1.00 92.94 89 ALA A N 1
ATOM 668 C CA . ALA A 1 89 ? -10.043 -5.673 20.149 1.00 92.94 89 ALA A CA 1
ATOM 669 C C . ALA A 1 89 ? -10.505 -6.929 20.906 1.00 92.94 89 ALA A C 1
ATOM 671 O O . ALA A 1 89 ? -10.326 -7.036 22.119 1.00 92.94 89 ALA A O 1
ATOM 672 N N . ALA A 1 90 ? -11.031 -7.927 20.188 1.00 94.75 90 ALA A N 1
ATOM 673 C CA . ALA A 1 90 ? -11.446 -9.202 20.770 1.00 94.75 90 ALA A CA 1
ATOM 674 C C . ALA A 1 90 ? -10.281 -10.022 21.361 1.00 94.75 90 ALA A C 1
ATOM 676 O O . ALA A 1 90 ? -10.525 -10.873 22.213 1.00 94.75 90 ALA A O 1
ATOM 677 N N . THR A 1 91 ? -9.027 -9.759 20.969 1.00 95.88 91 THR A N 1
ATOM 678 C CA . THR A 1 91 ? -7.841 -10.368 21.600 1.00 95.88 91 THR A CA 1
ATOM 679 C C . THR A 1 91 ? -7.321 -9.576 22.805 1.00 95.88 91 THR A C 1
ATOM 681 O O . THR A 1 91 ? -6.276 -9.922 23.346 1.00 95.88 91 THR A O 1
ATOM 684 N N . GLY A 1 92 ? -8.014 -8.512 23.227 1.00 93.12 92 GLY A N 1
ATOM 685 C CA . GLY A 1 92 ? -7.615 -7.654 24.347 1.00 93.12 92 GLY A CA 1
ATOM 686 C C . GLY A 1 92 ? -6.662 -6.515 23.973 1.00 93.12 92 GLY A C 1
ATOM 687 O O . GLY A 1 92 ? 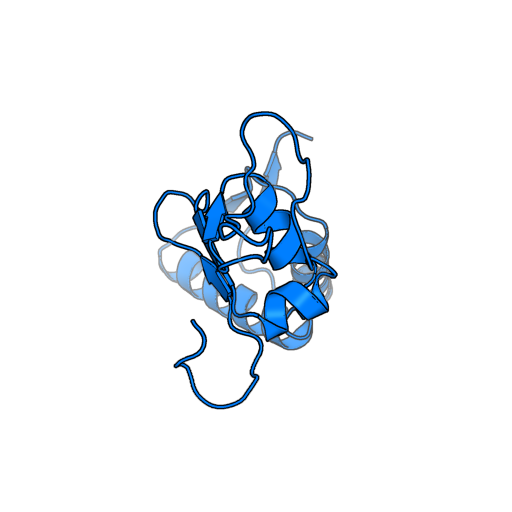-6.178 -5.820 24.866 1.00 93.12 92 GLY A O 1
ATOM 688 N N . LEU A 1 93 ? -6.388 -6.296 22.680 1.00 92.69 93 LEU A N 1
ATOM 689 C CA . LEU A 1 93 ? -5.681 -5.092 22.240 1.00 92.69 93 LEU A CA 1
ATOM 690 C C . LEU A 1 93 ? -6.598 -3.882 22.428 1.00 92.69 93 LEU A C 1
ATOM 692 O O . LEU A 1 93 ? -7.783 -3.951 22.124 1.00 92.69 93 LEU A O 1
ATOM 696 N N . THR A 1 94 ? -6.052 -2.775 22.923 1.00 88.19 94 THR A N 1
ATOM 697 C CA . THR A 1 94 ? -6.812 -1.536 23.174 1.00 88.19 94 THR A CA 1
ATOM 698 C C . THR A 1 94 ? -6.253 -0.333 22.420 1.00 88.19 94 THR A C 1
ATOM 700 O O . THR A 1 94 ? -6.954 0.664 22.251 1.00 88.19 94 THR A O 1
ATOM 703 N N . ALA A 1 95 ? -5.013 -0.424 21.930 1.00 88.31 95 ALA A N 1
ATOM 704 C CA . ALA A 1 95 ? -4.354 0.631 21.175 1.00 88.31 95 ALA A CA 1
ATOM 705 C C . ALA A 1 95 ? -3.365 0.074 20.141 1.00 88.31 95 ALA A C 1
ATOM 707 O O . ALA A 1 95 ? -2.787 -0.998 20.335 1.00 88.31 95 ALA A O 1
ATOM 708 N N . THR A 1 96 ? -3.132 0.833 19.071 1.00 85.50 96 THR A N 1
ATOM 709 C CA . THR A 1 96 ? -2.159 0.528 18.014 1.00 85.50 96 THR A CA 1
ATOM 710 C C . THR A 1 96 ? -1.328 1.758 17.658 1.00 85.50 96 THR A C 1
ATOM 712 O O . THR A 1 96 ? -1.840 2.878 17.621 1.00 85.50 96 THR A O 1
ATOM 715 N N . HIS A 1 97 ? -0.050 1.532 17.346 1.00 84.44 97 HIS A N 1
ATOM 716 C CA . HIS A 1 97 ? 0.845 2.542 16.783 1.00 84.44 97 HIS A CA 1
ATOM 717 C C . HIS A 1 97 ? 1.197 2.163 15.347 1.00 84.44 97 HIS A C 1
ATOM 719 O O . HIS A 1 97 ? 1.778 1.103 15.116 1.00 84.44 97 HIS A O 1
ATOM 725 N N . ALA A 1 98 ? 0.841 3.026 14.403 1.00 80.44 98 ALA A N 1
ATOM 726 C CA . ALA A 1 98 ? 1.281 2.923 13.023 1.00 80.44 98 ALA A CA 1
ATOM 727 C C . ALA A 1 98 ? 2.663 3.555 12.888 1.00 80.44 98 ALA A C 1
ATOM 729 O O . ALA A 1 98 ? 2.844 4.732 13.210 1.00 80.44 98 ALA A O 1
ATOM 730 N N . LEU A 1 99 ? 3.621 2.736 12.457 1.00 73.56 99 LEU A N 1
ATOM 731 C CA . LEU A 1 99 ? 4.992 3.151 12.154 1.00 73.56 99 LEU A CA 1
ATOM 732 C C . LEU A 1 99 ? 5.176 3.477 10.666 1.00 73.56 99 LEU A C 1
ATOM 734 O O . LEU A 1 99 ? 6.228 3.972 10.277 1.00 73.56 99 LEU A O 1
ATOM 738 N N . ASP A 1 100 ? 4.158 3.202 9.849 1.00 68.50 100 ASP A N 1
ATOM 739 C CA . ASP A 1 100 ? 4.050 3.674 8.479 1.00 68.50 100 ASP A CA 1
ATOM 740 C C . ASP A 1 100 ? 2.913 4.702 8.370 1.00 68.50 100 ASP A C 1
ATOM 742 O O . ASP A 1 100 ? 1.926 4.677 9.114 1.00 68.50 100 ASP A O 1
ATOM 746 N N . PHE A 1 101 ? 3.071 5.662 7.463 1.00 67.69 101 PHE A N 1
ATOM 747 C CA . PHE A 1 101 ? 2.055 6.669 7.189 1.00 67.69 101 PHE A CA 1
ATOM 748 C C . PHE A 1 101 ? 1.810 6.734 5.687 1.00 67.69 101 PHE A C 1
ATOM 750 O O . PHE A 1 101 ? 2.735 6.940 4.906 1.00 67.69 101 PHE A O 1
ATOM 757 N N . SER A 1 102 ? 0.548 6.583 5.288 1.00 71.00 102 SER A N 1
ATOM 758 C CA . SER A 1 102 ? 0.099 6.861 3.927 1.00 71.00 102 SER A CA 1
ATOM 759 C C . SER A 1 102 ? -1.219 7.632 3.969 1.00 71.00 102 SER A C 1
ATOM 761 O O . SER A 1 102 ? -2.061 7.400 4.844 1.00 71.00 102 SER A O 1
ATOM 763 N N . GLU A 1 103 ? -1.429 8.539 3.013 1.00 71.62 103 GLU A N 1
ATOM 764 C CA . GLU A 1 103 ? -2.680 9.308 2.907 1.00 71.62 103 GLU A CA 1
ATOM 765 C C . GLU A 1 103 ? -3.895 8.385 2.749 1.00 71.62 103 GLU A C 1
ATOM 767 O O . GLU A 1 103 ? -4.950 8.609 3.339 1.00 71.62 103 GLU A O 1
ATOM 772 N N . HIS A 1 104 ? -3.715 7.267 2.041 1.00 72.81 104 HIS A N 1
ATOM 773 C CA . HIS A 1 104 ? -4.747 6.254 1.891 1.00 72.81 104 HIS A CA 1
ATOM 774 C C . HIS A 1 104 ? -5.193 5.673 3.240 1.00 72.81 104 HIS A C 1
ATOM 776 O O . HIS A 1 104 ? -6.389 5.427 3.417 1.00 72.81 104 HIS A O 1
ATOM 782 N N . HIS A 1 105 ? -4.281 5.434 4.190 1.00 79.50 105 HIS A N 1
ATOM 783 C CA . HIS A 1 105 ? -4.645 4.953 5.530 1.00 79.50 105 HIS A CA 1
ATOM 784 C C . HIS A 1 105 ? -5.474 5.994 6.290 1.00 79.50 105 HIS A C 1
ATOM 786 O O . HIS A 1 105 ? -6.432 5.636 6.978 1.00 79.50 105 HIS A O 1
ATOM 792 N N . LEU A 1 106 ? -5.151 7.277 6.117 1.00 84.62 106 LEU A N 1
ATOM 793 C CA . LEU A 1 106 ? -5.826 8.369 6.806 1.00 84.62 106 LEU A CA 1
ATOM 794 C C . LEU A 1 106 ? -7.306 8.482 6.419 1.00 84.62 106 LEU A C 1
ATOM 796 O O . LEU A 1 106 ? -8.136 8.656 7.306 1.00 84.62 106 LEU A O 1
ATOM 800 N N . ASP A 1 107 ? -7.655 8.330 5.139 1.00 88.94 107 ASP A N 1
ATOM 801 C CA . ASP A 1 107 ? -9.058 8.393 4.689 1.00 88.94 107 ASP A CA 1
ATOM 802 C C . ASP A 1 107 ? -9.927 7.307 5.333 1.00 88.94 107 ASP A C 1
ATOM 804 O O . ASP A 1 107 ? -11.070 7.550 5.717 1.00 88.94 107 ASP A O 1
ATOM 808 N N . VAL A 1 108 ? -9.375 6.100 5.481 1.00 90.06 108 VAL A N 1
ATOM 809 C CA . VAL A 1 108 ? -10.072 4.977 6.122 1.00 90.06 108 VAL A CA 1
ATOM 810 C C . VAL A 1 108 ? -10.284 5.253 7.606 1.00 90.06 108 VAL A C 1
ATOM 812 O O . VAL A 1 108 ? -11.373 5.018 8.124 1.00 90.06 108 VAL A O 1
ATOM 815 N N . LEU A 1 109 ? -9.255 5.757 8.289 1.00 89.31 109 LEU A N 1
ATOM 816 C CA . LEU A 1 109 ? -9.322 6.053 9.718 1.00 89.31 109 LEU A CA 1
ATOM 817 C C . LEU A 1 109 ? -10.273 7.214 10.010 1.00 89.31 109 LEU A C 1
ATOM 819 O O . LEU A 1 109 ? -11.086 7.092 10.918 1.00 89.31 109 LEU A O 1
ATOM 823 N N . LYS A 1 110 ? -10.246 8.282 9.202 1.00 89.62 110 LYS A N 1
ATOM 824 C CA . LYS A 1 110 ? -11.210 9.389 9.288 1.00 89.62 110 LYS A CA 1
ATOM 825 C C . LYS A 1 110 ? -12.644 8.905 9.101 1.00 89.62 110 LYS A C 1
ATOM 827 O O . LYS A 1 110 ? -13.492 9.211 9.924 1.00 89.62 110 LYS A O 1
ATOM 832 N N . ALA A 1 111 ? -12.903 8.093 8.075 1.00 91.75 111 ALA A N 1
ATOM 833 C CA . ALA A 1 111 ? -14.242 7.560 7.829 1.00 91.75 111 ALA A CA 1
ATOM 834 C C . ALA A 1 111 ? -14.750 6.662 8.976 1.00 91.75 111 ALA A C 1
ATOM 836 O O . ALA A 1 111 ? -15.950 6.619 9.239 1.00 91.75 111 ALA A O 1
ATOM 837 N N . LEU A 1 112 ? -13.857 5.934 9.658 1.00 91.56 112 LEU A N 1
ATOM 838 C CA . LEU A 1 112 ? -14.209 5.147 10.845 1.00 91.56 112 LEU A CA 1
ATOM 839 C C . LEU A 1 112 ? -14.450 6.020 12.080 1.00 91.56 112 LEU A C 1
ATOM 841 O O . LEU A 1 112 ? -15.367 5.723 12.843 1.00 91.56 112 LEU A O 1
ATOM 845 N N . ASP A 1 113 ? -13.644 7.063 12.272 1.00 90.62 113 ASP A N 1
ATOM 846 C CA . ASP A 1 113 ? -13.759 8.017 13.380 1.00 90.62 113 ASP A CA 1
ATOM 847 C C . ASP A 1 113 ? -15.054 8.837 13.282 1.00 90.62 113 ASP A C 1
ATOM 849 O O . ASP A 1 113 ? -15.845 8.866 14.220 1.00 90.62 113 ASP A O 1
ATOM 853 N N . GLU A 1 114 ? -15.354 9.386 12.100 1.00 92.75 114 GLU A N 1
ATOM 854 C CA . GLU A 1 114 ? -16.599 10.120 11.821 1.00 92.75 114 GLU A CA 1
ATOM 855 C C . GLU A 1 114 ? -17.859 9.268 12.047 1.00 92.75 114 GLU A C 1
ATOM 857 O O . GLU A 1 114 ? -18.922 9.795 12.376 1.00 92.75 114 GLU A O 1
ATOM 862 N N . ALA A 1 115 ? -17.748 7.949 11.876 1.00 91.00 115 ALA A N 1
ATOM 863 C CA . ALA A 1 115 ? -18.836 7.004 12.099 1.00 91.00 115 ALA A CA 1
ATOM 864 C C . ALA A 1 115 ? -18.923 6.481 13.548 1.00 91.00 115 ALA A C 1
ATOM 866 O O . ALA A 1 115 ? -19.818 5.679 13.822 1.00 91.00 115 ALA A O 1
ATOM 867 N N . ASP A 1 116 ? -18.013 6.879 14.447 1.00 88.56 116 ASP A N 1
ATOM 868 C CA . ASP A 1 116 ? -17.843 6.318 15.801 1.00 88.56 116 ASP A CA 1
ATOM 869 C C . ASP A 1 116 ? -17.655 4.782 15.783 1.00 88.56 116 ASP A C 1
ATOM 871 O O . ASP A 1 116 ? -18.204 4.021 16.581 1.00 88.56 116 ASP A O 1
ATOM 875 N N . GLN A 1 117 ? -16.911 4.292 14.784 1.00 89.25 117 GLN A N 1
ATOM 876 C CA . GLN A 1 117 ? -16.681 2.865 14.518 1.00 89.25 117 GLN A CA 1
ATOM 877 C C . GLN A 1 117 ? -15.226 2.438 14.708 1.00 89.25 117 GLN A C 1
ATOM 879 O O . GLN A 1 117 ? -14.839 1.369 14.228 1.00 89.25 117 GLN A O 1
ATOM 884 N N . LEU A 1 118 ? -14.422 3.237 15.407 1.00 85.56 118 LEU A N 1
ATOM 885 C CA . LEU A 1 118 ? -13.041 2.915 15.741 1.00 85.56 118 LEU A CA 1
ATOM 886 C C . LEU A 1 118 ? -13.002 2.134 17.073 1.00 85.56 118 LEU A C 1
ATOM 888 O O . LEU A 1 118 ? -13.195 2.721 18.133 1.00 85.56 118 LEU A O 1
ATOM 892 N N . PRO A 1 119 ? -12.763 0.807 17.082 1.00 85.44 119 PRO A N 1
ATOM 893 C CA . PRO A 1 119 ? -12.849 0.023 18.317 1.00 85.44 119 PRO A CA 1
ATOM 894 C C . PRO A 1 119 ? -11.548 0.046 19.142 1.00 85.44 119 PRO A C 1
ATOM 896 O O . PRO A 1 119 ? -11.473 -0.620 20.172 1.00 85.44 119 PRO A O 1
ATOM 899 N N . LEU A 1 120 ? -10.512 0.756 18.677 1.00 88.94 120 LEU A N 1
ATOM 900 C CA . LEU A 1 120 ? -9.167 0.817 19.258 1.00 88.94 120 LEU A CA 1
ATOM 901 C C . LEU A 1 120 ? -8.628 2.247 19.187 1.00 88.94 120 LEU A C 1
ATOM 903 O O . LEU A 1 120 ? -8.896 2.952 18.218 1.00 88.94 120 LEU A O 1
ATOM 907 N N . PHE A 1 121 ? -7.789 2.645 20.146 1.00 86.69 121 PHE A N 1
ATOM 908 C CA . PHE A 1 121 ? -7.040 3.901 20.046 1.00 86.69 121 PHE A CA 1
ATOM 909 C C . PHE A 1 121 ? -5.931 3.788 18.993 1.00 86.69 121 PHE A C 1
ATOM 911 O O . PHE A 1 121 ? -5.065 2.921 19.097 1.00 86.69 121 PHE A O 1
ATOM 918 N N . TYR A 1 122 ? -5.911 4.686 18.010 1.00 84.19 122 TYR A N 1
ATOM 919 C CA . TYR A 1 122 ? -4.925 4.668 16.927 1.00 84.19 122 TYR A CA 1
ATOM 920 C C . TYR A 1 122 ? -3.992 5.883 17.000 1.00 84.19 122 TYR A C 1
ATOM 922 O O . TYR A 1 122 ? -4.453 7.011 17.172 1.00 84.19 122 TYR A O 1
ATOM 930 N N . ARG A 1 123 ? -2.675 5.670 16.875 1.00 83.12 123 ARG A N 1
ATOM 931 C CA . ARG A 1 123 ? -1.658 6.738 16.866 1.00 83.12 123 ARG A CA 1
ATOM 932 C C . ARG A 1 123 ? -0.678 6.557 15.709 1.00 83.12 123 ARG A C 1
ATOM 934 O O . ARG A 1 123 ? -0.265 5.436 15.434 1.00 83.12 123 ARG A O 1
ATOM 941 N N . PHE A 1 124 ? -0.260 7.663 15.099 1.00 77.25 124 PHE A N 1
ATOM 942 C CA . PHE A 1 124 ? 0.812 7.703 14.098 1.00 77.25 124 PHE A CA 1
ATOM 943 C C . PHE A 1 124 ? 2.136 8.147 14.735 1.00 77.25 124 PHE A C 1
ATOM 945 O O . PHE A 1 124 ? 2.126 8.957 15.667 1.00 77.25 124 PHE A O 1
ATOM 952 N N . SER A 1 125 ? 3.264 7.608 14.266 1.00 68.38 125 SER A N 1
ATOM 953 C CA . SER A 1 125 ? 4.607 7.981 14.727 1.00 68.38 125 SER A CA 1
ATOM 954 C C . SER A 1 125 ? 5.652 7.848 13.605 1.00 68.38 125 SER A C 1
ATOM 956 O O . SER A 1 125 ? 5.585 6.865 12.868 1.00 68.38 125 SER A O 1
ATOM 958 N N . PRO A 1 126 ? 6.650 8.754 13.514 1.00 60.19 126 PRO A N 1
ATOM 959 C CA . PRO A 1 126 ? 6.750 10.031 14.226 1.00 60.19 126 PRO A CA 1
ATOM 960 C C . PRO A 1 126 ? 5.756 11.066 13.671 1.00 60.19 126 PRO A C 1
ATOM 962 O O . PRO A 1 126 ? 5.295 10.955 12.539 1.00 60.19 126 PRO A O 1
ATOM 965 N N . VAL A 1 127 ? 5.409 12.046 14.505 1.00 54.81 127 VAL A N 1
ATOM 966 C CA . VAL A 1 127 ? 4.707 13.277 14.101 1.00 54.81 127 VAL A CA 1
ATOM 967 C C . VAL A 1 127 ? 5.711 14.379 13.818 1.00 54.81 127 VAL A C 1
ATOM 969 O O . VAL A 1 127 ? 6.758 14.387 14.508 1.00 54.81 127 VAL A O 1
#